Protein AF-A0A6A0A5T0-F1 (afdb_monomer_lite)

InterPro domains:
  IPR011044 Quinoprotein amine dehydrogenase, beta chain-like [SSF50969] (3-104)

pLDDT: mean 88.61, std 7.48, range [49.66, 94.31]

Sequence (106 aa):
MNDPEGTIMVAGDGSLHTFSSKGDLQQTVAVEGTIHCMAGLNDGRSIFIADDTMYMMDMRMAKLEELVSHVKPSGGLALFPAANKLLFISSRNSLCQLDIESKECR

Radius of gyration: 13.55 Å; chains: 1; bounding box: 31×22×34 Å

Structure (mmCIF, N/CA/C/O backbone):
data_AF-A0A6A0A5T0-F1
#
_entry.id   AF-A0A6A0A5T0-F1
#
loop_
_atom_site.group_PDB
_atom_site.id
_atom_site.type_symbol
_atom_site.label_atom_id
_atom_site.label_alt_id
_atom_site.label_comp_id
_atom_site.label_asym_id
_atom_site.label_entity_id
_atom_site.label_seq_id
_atom_site.pdbx_PDB_ins_code
_atom_site.Cartn_x
_atom_site.Cartn_y
_atom_site.Cartn_z
_atom_site.occupancy
_atom_site.B_iso_or_equiv
_atom_site.auth_seq_id
_atom_site.auth_comp_id
_atom_site.auth_asym_id
_atom_site.auth_atom_id
_atom_site.pdbx_PDB_model_num
ATOM 1 N N . MET A 1 1 ? 12.889 11.491 -13.930 1.00 49.66 1 MET A N 1
ATOM 2 C CA . MET A 1 1 ? 11.619 11.265 -13.209 1.00 49.66 1 MET A CA 1
ATOM 3 C C . MET A 1 1 ? 11.248 9.816 -13.429 1.00 49.66 1 MET A C 1
ATOM 5 O O . MET A 1 1 ? 11.270 9.405 -14.582 1.00 49.66 1 MET A O 1
ATOM 9 N N . ASN A 1 2 ? 10.993 9.054 -12.364 1.00 57.03 2 ASN A N 1
ATOM 10 C CA . ASN A 1 2 ? 10.495 7.684 -12.495 1.00 57.03 2 ASN A CA 1
ATOM 11 C C . ASN A 1 2 ? 9.037 7.741 -12.955 1.00 57.03 2 ASN A C 1
ATOM 13 O O . ASN A 1 2 ? 8.227 8.463 -12.370 1.00 57.03 2 ASN A O 1
ATOM 17 N N . ASP A 1 3 ? 8.735 7.027 -14.032 1.00 57.69 3 ASP A N 1
ATOM 18 C CA . ASP A 1 3 ? 7.372 6.815 -14.493 1.00 57.69 3 ASP A CA 1
ATOM 19 C C . ASP A 1 3 ? 6.760 5.674 -13.664 1.00 57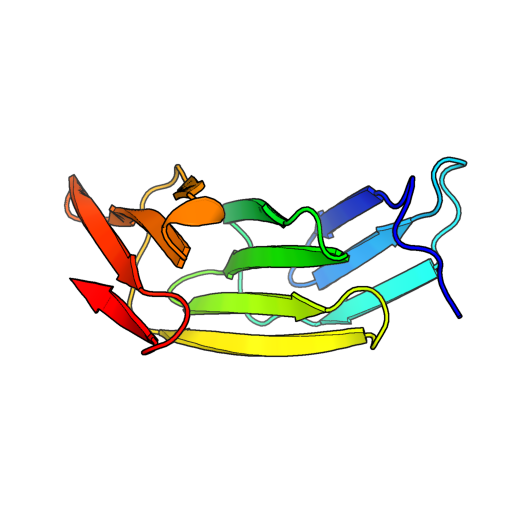.69 3 ASP A C 1
ATOM 21 O O . ASP A 1 3 ? 7.298 4.566 -13.693 1.00 57.69 3 ASP A O 1
ATOM 25 N N . PRO A 1 4 ? 5.700 5.916 -12.872 1.00 64.56 4 PRO A N 1
ATOM 26 C CA . PRO A 1 4 ? 5.081 4.861 -12.081 1.00 64.56 4 PRO A CA 1
ATOM 27 C C . PRO A 1 4 ? 4.321 3.845 -12.948 1.00 64.56 4 PRO A C 1
ATOM 29 O O . PRO A 1 4 ? 4.000 2.766 -12.447 1.00 64.56 4 PRO A O 1
ATOM 32 N N . GLU A 1 5 ? 4.038 4.134 -14.227 1.00 69.44 5 GLU A N 1
ATOM 33 C CA . GLU A 1 5 ? 3.454 3.128 -15.116 1.00 69.44 5 GLU A CA 1
ATOM 34 C C . GLU A 1 5 ? 4.423 1.957 -15.325 1.00 69.44 5 GLU A C 1
ATOM 36 O O . GLU A 1 5 ? 5.573 2.110 -15.736 1.00 69.44 5 GLU A O 1
ATOM 41 N N . GLY A 1 6 ? 3.955 0.749 -15.003 1.00 77.81 6 GLY A N 1
ATOM 42 C CA . GLY A 1 6 ? 4.779 -0.459 -15.063 1.00 77.81 6 GLY A CA 1
ATOM 43 C C . GLY A 1 6 ? 5.791 -0.586 -13.920 1.00 77.81 6 GLY A C 1
ATOM 44 O O . GLY A 1 6 ? 6.728 -1.370 -14.034 1.00 77.81 6 GLY A O 1
ATOM 45 N N . THR A 1 7 ? 5.620 0.156 -12.827 1.00 86.44 7 THR A N 1
ATOM 46 C CA . THR A 1 7 ? 6.435 0.000 -11.620 1.00 86.44 7 THR A CA 1
ATOM 47 C C . THR A 1 7 ? 5.883 -1.110 -10.722 1.00 86.44 7 THR A C 1
ATOM 49 O O . THR A 1 7 ? 4.674 -1.231 -10.530 1.00 86.44 7 THR A O 1
ATOM 52 N N . ILE A 1 8 ? 6.774 -1.926 -10.160 1.00 89.75 8 ILE A N 1
ATOM 53 C CA . ILE A 1 8 ? 6.447 -3.010 -9.228 1.00 89.75 8 ILE A CA 1
ATOM 54 C C . ILE A 1 8 ? 6.937 -2.602 -7.841 1.00 89.75 8 ILE A C 1
ATOM 56 O O . ILE A 1 8 ? 8.131 -2.369 -7.654 1.00 89.75 8 ILE A O 1
ATOM 60 N N . MET A 1 9 ? 6.032 -2.543 -6.864 1.00 90.81 9 MET A N 1
ATOM 61 C CA . MET A 1 9 ? 6.391 -2.295 -5.469 1.00 90.81 9 MET A CA 1
ATOM 62 C C . MET A 1 9 ? 6.357 -3.602 -4.678 1.00 90.81 9 MET A C 1
ATOM 64 O O . MET A 1 9 ? 5.381 -4.350 -4.736 1.00 90.81 9 MET A O 1
ATOM 68 N N . VAL A 1 10 ? 7.433 -3.879 -3.948 1.00 92.94 10 VAL A N 1
ATOM 69 C CA . VAL A 1 10 ? 7.622 -5.106 -3.172 1.00 92.94 10 VAL A CA 1
ATOM 70 C C . VAL A 1 10 ? 7.958 -4.725 -1.738 1.00 92.94 10 VAL A C 1
ATOM 72 O O . VAL A 1 10 ? 8.878 -3.947 -1.498 1.00 92.94 10 VAL A O 1
ATOM 75 N N . ALA A 1 11 ? 7.221 -5.287 -0.787 1.00 92.50 11 ALA A N 1
ATOM 76 C CA . ALA A 1 11 ? 7.549 -5.195 0.627 1.00 92.50 11 ALA A CA 1
ATOM 77 C C . ALA A 1 11 ? 8.529 -6.306 1.018 1.00 92.50 11 ALA A C 1
ATOM 79 O O . ALA A 1 11 ? 8.324 -7.463 0.651 1.00 92.50 11 ALA A O 1
ATOM 80 N N . GLY A 1 12 ? 9.566 -5.962 1.777 1.00 86.31 12 GLY A N 1
ATOM 81 C CA . GLY A 1 12 ? 10.524 -6.920 2.324 1.00 86.31 12 GLY A CA 1
ATOM 82 C C . GLY A 1 12 ? 11.227 -6.357 3.555 1.00 86.31 12 GLY A C 1
ATOM 83 O O . GLY A 1 12 ? 11.635 -5.202 3.543 1.00 86.31 12 GLY A O 1
ATOM 84 N N . ASP A 1 13 ? 11.333 -7.161 4.616 1.00 81.31 13 ASP A N 1
ATOM 85 C CA . ASP A 1 13 ? 12.165 -6.951 5.814 1.00 81.31 13 ASP A CA 1
ATOM 86 C C . ASP A 1 13 ? 12.326 -5.486 6.280 1.00 81.31 13 ASP A C 1
ATOM 88 O O . ASP A 1 13 ? 13.434 -4.957 6.352 1.00 81.31 13 ASP A O 1
ATOM 92 N N . GLY A 1 14 ? 11.215 -4.808 6.595 1.00 88.25 14 GLY A N 1
ATOM 93 C CA . GLY A 1 14 ? 11.247 -3.416 7.075 1.00 88.25 14 GLY A CA 1
ATOM 94 C C . GLY A 1 14 ? 11.569 -2.390 5.985 1.00 88.25 14 GLY A C 1
ATOM 95 O O . GLY A 1 14 ? 12.138 -1.328 6.243 1.00 88.25 14 GLY A O 1
ATOM 96 N N . SER A 1 15 ? 11.255 -2.702 4.732 1.00 92.75 15 SER A N 1
ATOM 97 C CA . SER A 1 15 ? 11.466 -1.793 3.616 1.00 92.75 15 SER A CA 1
ATOM 98 C C . SER A 1 15 ? 10.488 -2.016 2.466 1.00 92.75 15 SER A C 1
ATOM 100 O O . SER A 1 15 ? 9.862 -3.070 2.316 1.00 92.75 15 SER A O 1
ATOM 102 N N . LEU A 1 16 ? 10.360 -0.981 1.643 1.00 94.25 16 LEU A N 1
ATOM 103 C CA . LEU A 1 16 ? 9.699 -1.022 0.350 1.00 94.25 16 LEU A CA 1
ATOM 104 C C . LEU A 1 16 ? 10.739 -0.879 -0.750 1.00 94.25 16 LEU A C 1
ATOM 106 O O . LEU A 1 16 ? 11.481 0.104 -0.798 1.00 94.25 16 LEU A O 1
ATOM 110 N N . HIS A 1 17 ? 10.739 -1.837 -1.664 1.00 92.88 17 HIS A N 1
ATOM 111 C CA . HIS A 1 17 ? 11.536 -1.816 -2.874 1.00 92.88 17 HIS A CA 1
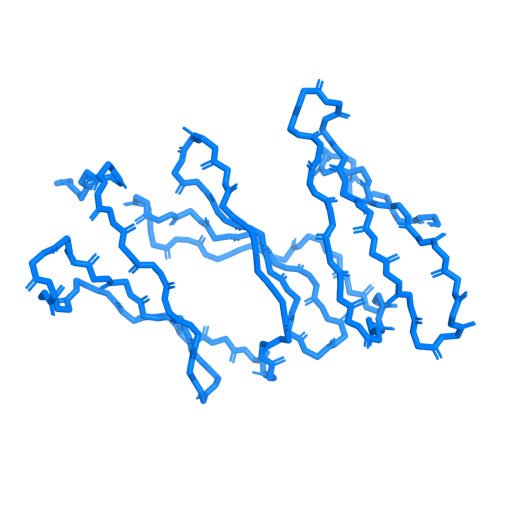ATOM 112 C C . HIS A 1 17 ? 10.654 -1.499 -4.071 1.00 92.88 17 HIS A C 1
ATOM 114 O O . HIS A 1 17 ? 9.534 -1.993 -4.194 1.00 92.88 17 HIS A O 1
ATOM 120 N N . THR A 1 18 ? 11.177 -0.681 -4.970 1.00 91.75 18 THR A N 1
ATOM 121 C CA . THR A 1 18 ? 10.509 -0.293 -6.209 1.00 91.75 18 THR A CA 1
ATOM 122 C C . THR A 1 18 ? 11.344 -0.780 -7.381 1.00 91.75 18 THR A C 1
ATOM 124 O O . THR A 1 18 ? 12.537 -0.482 -7.441 1.00 91.75 18 THR A O 1
ATOM 127 N N . PHE A 1 19 ? 10.733 -1.522 -8.300 1.00 91.62 19 PHE A N 1
ATOM 128 C CA . PHE A 1 19 ? 11.383 -2.096 -9.474 1.00 91.62 19 PHE A CA 1
ATOM 129 C C . PHE A 1 19 ? 10.728 -1.612 -10.765 1.00 91.62 19 PHE A C 1
ATOM 131 O O . PHE A 1 19 ? 9.518 -1.383 -10.815 1.00 91.62 19 PHE A O 1
ATOM 138 N N . SER A 1 20 ? 11.516 -1.525 -11.836 1.00 89.94 20 SER A N 1
ATOM 139 C CA . SER A 1 20 ? 10.980 -1.401 -13.192 1.00 89.94 20 SER A CA 1
ATOM 140 C C . SER A 1 20 ? 10.184 -2.659 -13.571 1.00 89.94 20 SER A C 1
ATOM 142 O O . SER A 1 20 ? 10.394 -3.736 -13.011 1.00 89.94 20 SER A O 1
ATOM 144 N N . SER A 1 21 ? 9.339 -2.573 -14.601 1.00 88.31 21 SER A N 1
ATOM 145 C CA . SER A 1 21 ? 8.652 -3.742 -15.183 1.00 88.31 21 SER A CA 1
ATOM 146 C C . SER A 1 21 ? 9.606 -4.814 -15.720 1.00 88.31 21 SER A C 1
ATOM 148 O O . SER A 1 21 ? 9.194 -5.949 -15.950 1.00 88.31 21 SER A O 1
ATOM 150 N N . LYS A 1 22 ? 10.883 -4.467 -15.920 1.00 91.12 22 LYS A N 1
ATOM 151 C CA . LYS A 1 22 ? 11.948 -5.388 -16.332 1.00 91.12 22 LYS A CA 1
ATOM 152 C C . LYS A 1 22 ? 12.668 -6.039 -15.146 1.00 91.12 22 LYS A C 1
ATOM 154 O O . LYS A 1 22 ? 13.483 -6.928 -15.366 1.00 91.12 22 LYS A O 1
ATOM 159 N N . GLY A 1 23 ? 12.359 -5.624 -13.915 1.00 90.88 23 GLY A N 1
ATOM 160 C CA . GLY A 1 23 ? 12.954 -6.146 -12.685 1.00 90.88 23 GLY A CA 1
ATOM 161 C C . GLY A 1 23 ? 14.175 -5.373 -12.181 1.00 90.88 23 GLY A C 1
ATOM 162 O O . GLY A 1 23 ? 14.840 -5.839 -11.261 1.00 90.88 23 GLY A O 1
ATOM 163 N N . ASP A 1 24 ? 14.481 -4.200 -12.742 1.00 92.69 24 ASP A N 1
ATOM 164 C CA . ASP A 1 24 ? 15.603 -3.381 -12.269 1.00 92.69 24 ASP A CA 1
ATOM 165 C C . ASP A 1 24 ? 15.213 -2.646 -10.985 1.00 92.69 24 ASP A C 1
ATOM 167 O O . ASP A 1 24 ? 14.196 -1.950 -10.968 1.00 92.69 24 ASP A O 1
ATOM 171 N N . LEU A 1 25 ? 16.018 -2.754 -9.923 1.00 92.31 25 LEU A N 1
ATOM 172 C CA . LEU A 1 25 ? 15.789 -2.007 -8.683 1.00 92.31 25 LEU A CA 1
ATOM 173 C C . LEU A 1 25 ? 15.969 -0.505 -8.936 1.00 92.31 25 LEU A C 1
ATOM 175 O O . LEU A 1 25 ? 17.041 -0.056 -9.338 1.00 92.31 25 LEU A O 1
ATOM 179 N N . GLN A 1 26 ? 14.928 0.272 -8.659 1.00 90.38 26 GLN A N 1
ATOM 180 C CA . GLN A 1 26 ? 14.930 1.727 -8.798 1.00 90.38 26 GLN A CA 1
ATOM 181 C C . GLN A 1 26 ? 15.129 2.428 -7.456 1.00 90.38 26 GLN A C 1
ATOM 183 O O . GLN A 1 26 ? 15.820 3.443 -7.392 1.00 90.38 26 GLN A O 1
ATOM 188 N N . GLN A 1 27 ? 14.513 1.911 -6.388 1.00 89.69 27 GLN A N 1
ATOM 189 C CA . GLN A 1 27 ? 14.509 2.577 -5.089 1.00 89.69 27 GLN A CA 1
ATOM 190 C C . GLN A 1 27 ? 14.270 1.608 -3.929 1.00 89.69 27 GLN A C 1
ATOM 192 O O . GLN A 1 27 ? 13.548 0.624 -4.078 1.00 89.69 27 GLN A O 1
ATOM 197 N N . THR A 1 28 ? 14.810 1.959 -2.759 1.00 92.94 28 THR A N 1
ATOM 198 C CA . THR A 1 28 ? 14.494 1.342 -1.467 1.00 92.94 28 THR A CA 1
ATOM 199 C C . THR A 1 28 ? 14.137 2.427 -0.453 1.00 92.94 28 THR A C 1
ATOM 201 O O . THR A 1 28 ? 14.850 3.425 -0.344 1.00 92.94 28 THR A O 1
ATOM 204 N N . VAL A 1 29 ? 13.056 2.229 0.298 1.00 92.94 29 VAL A N 1
ATOM 205 C CA . VAL A 1 29 ? 12.644 3.085 1.421 1.00 92.94 29 VAL A CA 1
ATOM 206 C C . VAL A 1 29 ? 12.547 2.233 2.672 1.00 92.94 29 VAL A C 1
ATOM 208 O O . VAL A 1 29 ? 11.866 1.212 2.658 1.00 92.94 29 VAL A O 1
ATOM 211 N N . ALA A 1 30 ? 13.219 2.647 3.744 1.00 93.19 30 ALA A N 1
ATOM 212 C CA . ALA A 1 30 ? 13.077 2.004 5.043 1.00 93.19 30 ALA A CA 1
ATOM 213 C C . ALA A 1 30 ? 11.696 2.312 5.637 1.00 93.19 30 ALA A C 1
ATOM 215 O O . ALA A 1 30 ? 11.217 3.444 5.567 1.00 93.19 30 ALA A O 1
ATOM 216 N N . VAL A 1 31 ? 11.075 1.295 6.218 1.00 92.81 31 VAL A N 1
ATOM 217 C CA . VAL A 1 31 ? 9.772 1.356 6.873 1.00 92.81 31 VAL A CA 1
ATOM 218 C C . VAL A 1 31 ? 9.927 0.710 8.241 1.00 92.81 31 VAL A C 1
ATOM 220 O O . VAL A 1 31 ? 10.469 -0.386 8.360 1.00 92.81 31 VAL A O 1
ATOM 223 N N . GLU A 1 32 ? 9.454 1.381 9.284 1.00 90.38 32 GLU A N 1
ATOM 224 C CA . GLU A 1 32 ? 9.422 0.765 10.605 1.00 90.38 32 GLU A CA 1
ATOM 225 C C . GLU A 1 32 ? 8.328 -0.307 10.654 1.00 90.38 32 GLU A C 1
ATOM 227 O O . GLU A 1 32 ? 7.171 -0.048 10.323 1.00 90.38 32 GLU A O 1
ATOM 232 N N . GLY A 1 33 ? 8.711 -1.515 11.066 1.00 89.31 33 GLY A N 1
ATOM 233 C CA . GLY A 1 33 ? 7.785 -2.623 11.274 1.00 89.31 33 GLY A CA 1
ATOM 234 C C . GLY A 1 33 ? 7.608 -3.569 10.087 1.00 89.31 33 GLY A C 1
ATOM 235 O O . GLY A 1 33 ? 8.240 -3.451 9.034 1.00 89.31 33 GLY A O 1
ATOM 236 N N . THR A 1 34 ? 6.743 -4.562 10.282 1.00 90.44 34 THR A N 1
ATOM 237 C CA . THR A 1 34 ? 6.445 -5.597 9.290 1.00 90.44 34 THR A CA 1
ATOM 238 C C . THR A 1 34 ? 5.254 -5.184 8.442 1.00 90.44 34 THR A C 1
ATOM 240 O O . THR A 1 34 ? 4.159 -4.965 8.951 1.00 90.44 34 THR A O 1
ATOM 243 N N . ILE A 1 35 ? 5.434 -5.124 7.123 1.00 91.25 35 ILE A N 1
ATOM 244 C CA . ILE A 1 35 ? 4.347 -4.790 6.196 1.00 91.25 35 ILE A CA 1
ATOM 245 C C . ILE A 1 35 ? 3.440 -6.012 6.011 1.00 91.25 35 ILE A C 1
ATOM 247 O O . ILE A 1 35 ? 3.884 -7.062 5.550 1.00 91.25 35 ILE A O 1
ATOM 251 N N . HIS A 1 36 ? 2.155 -5.868 6.337 1.00 86.56 36 HIS A N 1
ATOM 252 C CA . HIS A 1 36 ? 1.181 -6.966 6.298 1.00 86.56 36 HIS A CA 1
ATOM 253 C C . HIS A 1 36 ? 0.284 -6.947 5.059 1.00 86.56 36 HIS A C 1
ATOM 255 O O . HIS A 1 36 ? -0.155 -7.992 4.579 1.00 86.56 36 HIS A O 1
ATOM 261 N N . CYS A 1 37 ? -0.025 -5.759 4.545 1.00 88.06 37 CYS A N 1
ATOM 262 C CA . CYS A 1 37 ? -0.899 -5.583 3.392 1.00 88.06 37 CYS A CA 1
ATOM 263 C C . CYS A 1 37 ? -0.627 -4.252 2.696 1.00 88.06 37 CYS A C 1
ATOM 265 O O . CYS A 1 37 ? -0.216 -3.284 3.333 1.00 88.06 37 CYS A O 1
ATOM 267 N N . MET A 1 38 ? -0.896 -4.209 1.393 1.00 91.31 38 MET A N 1
ATOM 268 C CA . MET A 1 38 ? -0.583 -3.082 0.522 1.00 91.31 38 MET A CA 1
ATOM 269 C C . MET A 1 38 ? -1.574 -3.012 -0.642 1.00 91.31 38 MET A C 1
ATOM 271 O O . MET A 1 38 ? -2.010 -4.047 -1.145 1.00 91.31 38 MET A O 1
ATOM 275 N N . ALA A 1 39 ? -1.905 -1.801 -1.085 1.00 90.25 39 ALA A N 1
ATOM 276 C CA . ALA A 1 39 ? -2.692 -1.538 -2.283 1.00 90.25 39 ALA A CA 1
ATOM 277 C C . ALA A 1 39 ? -2.160 -0.309 -3.030 1.00 90.25 39 ALA A C 1
ATOM 279 O O . ALA A 1 39 ? -1.822 0.706 -2.422 1.00 90.25 39 ALA A O 1
ATOM 280 N N . GLY A 1 40 ? -2.119 -0.404 -4.358 1.00 88.75 40 GLY A N 1
ATOM 281 C CA . GLY A 1 40 ? -1.767 0.707 -5.239 1.00 88.75 40 GLY A CA 1
ATOM 282 C C . GLY A 1 40 ? -2.966 1.603 -5.550 1.00 88.75 40 GLY A C 1
ATOM 283 O O . GLY A 1 40 ? -4.094 1.128 -5.690 1.00 88.75 40 GLY A O 1
ATOM 284 N N . LEU A 1 41 ? -2.706 2.901 -5.683 1.00 86.88 41 LEU A N 1
ATOM 285 C CA . LEU A 1 41 ? -3.615 3.901 -6.236 1.00 86.88 41 LEU A CA 1
ATOM 286 C C . LEU A 1 41 ? -3.246 4.172 -7.701 1.00 86.88 41 LEU A C 1
ATOM 288 O O . LEU A 1 41 ? -2.091 4.055 -8.109 1.00 86.88 41 LEU A O 1
ATOM 292 N N . ASN A 1 42 ? -4.224 4.611 -8.493 1.00 82.25 42 ASN A N 1
ATOM 293 C CA . ASN A 1 42 ? -4.028 4.891 -9.923 1.00 82.25 42 ASN A CA 1
ATOM 294 C C . ASN A 1 42 ? -3.189 6.156 -10.203 1.00 82.25 42 ASN A C 1
ATOM 296 O O . ASN A 1 42 ? -2.936 6.477 -11.359 1.00 82.25 42 ASN A O 1
ATOM 300 N N . ASP A 1 43 ? -2.778 6.897 -9.175 1.00 85.31 43 ASP A N 1
ATOM 301 C CA . ASP A 1 43 ? -2.016 8.145 -9.292 1.00 85.31 43 ASP A CA 1
ATOM 302 C C . ASP A 1 43 ? -0.520 7.986 -8.975 1.00 85.31 43 ASP A C 1
ATOM 304 O O . ASP A 1 43 ? 0.212 8.974 -8.899 1.00 85.31 43 ASP A O 1
ATOM 308 N N . GLY A 1 44 ? -0.048 6.745 -8.825 1.00 87.00 44 GLY A N 1
ATOM 309 C CA . GLY A 1 44 ? 1.343 6.455 -8.488 1.00 87.00 44 GLY A CA 1
ATOM 310 C C . GLY A 1 44 ? 1.641 6.522 -6.990 1.00 87.00 44 GLY A C 1
ATOM 311 O O . GLY A 1 44 ? 2.810 6.494 -6.600 1.00 87.00 44 GLY A O 1
ATOM 312 N N . ARG A 1 45 ? 0.611 6.585 -6.143 1.00 90.75 45 ARG A N 1
ATOM 313 C CA . ARG A 1 45 ? 0.736 6.369 -4.701 1.00 90.75 45 ARG A CA 1
ATOM 314 C C . ARG A 1 45 ? 0.362 4.939 -4.330 1.00 90.75 45 ARG A C 1
ATOM 316 O O . ARG A 1 45 ? -0.303 4.233 -5.082 1.00 90.75 45 ARG A O 1
ATOM 323 N N . SER A 1 46 ? 0.777 4.504 -3.153 1.00 91.62 46 SER A N 1
ATOM 324 C CA . SER A 1 46 ? 0.362 3.233 -2.560 1.00 91.62 46 SER A CA 1
ATOM 325 C C . SER A 1 46 ? 0.061 3.421 -1.084 1.00 91.62 46 SER A C 1
ATOM 327 O O . SER A 1 46 ? 0.709 4.230 -0.424 1.00 91.62 46 SER A O 1
ATOM 329 N N . ILE A 1 47 ? -0.900 2.663 -0.566 1.00 93.25 47 ILE A N 1
ATOM 330 C CA . ILE A 1 47 ? -1.211 2.607 0.861 1.00 93.25 47 ILE A CA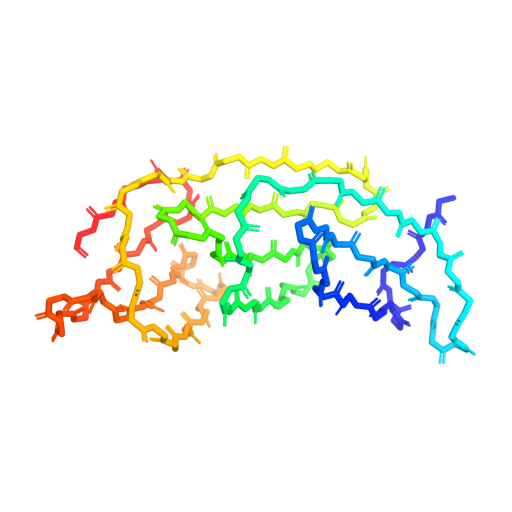 1
ATOM 331 C C . ILE A 1 47 ? -0.867 1.219 1.372 1.00 93.25 47 ILE A C 1
ATOM 333 O O . ILE A 1 47 ? -1.162 0.216 0.722 1.00 93.25 47 ILE A O 1
ATOM 337 N N . PHE A 1 48 ? -0.248 1.151 2.540 1.00 92.25 48 PHE A N 1
ATOM 338 C CA . PHE A 1 48 ? 0.088 -0.109 3.184 1.00 92.25 48 PHE A CA 1
ATOM 339 C C . PHE A 1 48 ? -0.005 0.022 4.700 1.00 92.25 48 PHE A C 1
ATOM 341 O O . PHE A 1 48 ? -0.035 1.130 5.236 1.00 92.25 48 PHE A O 1
ATOM 348 N N . ILE A 1 49 ? -0.066 -1.118 5.383 1.00 91.88 49 ILE A N 1
ATOM 349 C CA . ILE A 1 49 ? -0.034 -1.172 6.844 1.00 91.88 49 ILE A CA 1
ATOM 350 C C . ILE A 1 49 ? 1.219 -1.927 7.271 1.00 91.88 49 ILE A C 1
ATOM 352 O O . ILE A 1 49 ? 1.438 -3.055 6.816 1.00 91.88 49 ILE A O 1
ATOM 356 N N . ALA A 1 50 ? 2.022 -1.287 8.117 1.00 91.88 50 ALA A N 1
ATOM 357 C CA . ALA A 1 50 ? 3.176 -1.873 8.777 1.00 91.88 50 ALA A CA 1
ATOM 358 C C . ALA A 1 50 ? 2.936 -1.880 10.288 1.00 91.88 50 ALA A C 1
ATOM 360 O O . ALA A 1 50 ? 2.658 -0.830 10.870 1.00 91.88 50 ALA A O 1
ATOM 361 N N . ASP A 1 51 ? 2.984 -3.064 10.898 1.00 90.56 51 ASP A N 1
ATOM 362 C CA . ASP A 1 51 ? 2.564 -3.303 12.281 1.00 90.56 51 ASP A CA 1
ATOM 363 C C . ASP A 1 51 ? 1.223 -2.601 12.595 1.00 90.56 51 ASP A C 1
ATOM 365 O O . ASP A 1 51 ? 0.187 -2.934 12.015 1.00 90.56 51 ASP A O 1
ATOM 369 N N . ASP A 1 52 ? 1.241 -1.591 13.468 1.00 91.44 52 ASP A N 1
ATOM 370 C CA . ASP A 1 52 ? 0.063 -0.856 13.934 1.00 91.44 52 ASP A CA 1
ATOM 371 C C . ASP A 1 52 ? -0.193 0.458 13.172 1.00 91.44 52 ASP A C 1
ATOM 373 O O . ASP A 1 52 ? -1.106 1.199 13.547 1.00 91.44 52 ASP A O 1
ATOM 377 N N . THR A 1 53 ? 0.565 0.751 12.112 1.00 91.75 53 THR A N 1
ATOM 378 C CA . THR A 1 53 ? 0.556 2.055 11.435 1.00 91.75 53 THR A CA 1
ATOM 379 C C . THR A 1 53 ? 0.287 1.932 9.940 1.00 91.75 53 THR A C 1
ATOM 381 O O . THR A 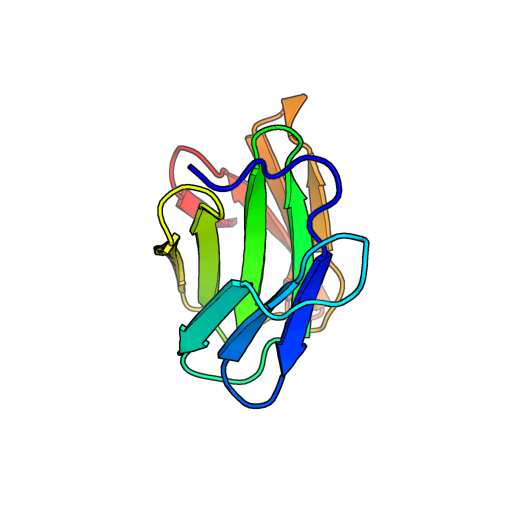1 53 ? 0.866 1.111 9.230 1.00 91.75 53 THR A O 1
ATOM 384 N N . MET A 1 54 ? -0.609 2.780 9.440 1.00 93.25 54 MET A N 1
ATOM 385 C CA . MET A 1 54 ? -0.919 2.903 8.024 1.00 93.25 54 MET A CA 1
ATOM 386 C C . MET A 1 54 ? -0.144 4.057 7.401 1.00 93.25 54 MET A C 1
ATOM 388 O O . MET A 1 54 ? -0.157 5.184 7.902 1.00 93.25 54 MET A O 1
ATOM 392 N N . TYR A 1 55 ? 0.466 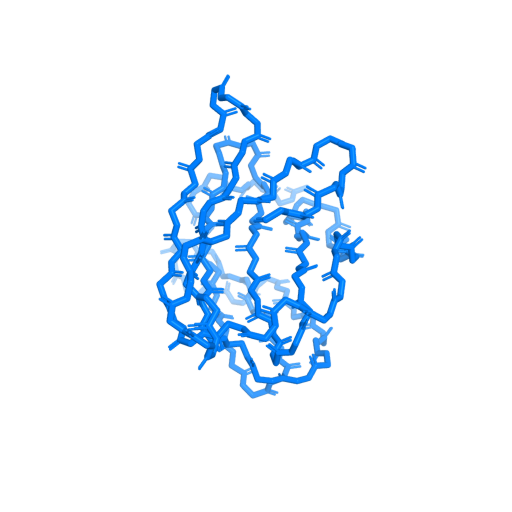3.776 6.260 1.00 94.12 55 TYR A N 1
ATOM 393 C CA . TYR A 1 55 ? 1.306 4.706 5.528 1.00 94.12 55 TYR A CA 1
ATOM 394 C C . TYR A 1 55 ? 0.810 4.910 4.102 1.00 94.12 55 TYR A C 1
ATOM 396 O O . TYR A 1 55 ? 0.193 4.029 3.502 1.00 94.12 55 TYR A O 1
ATOM 404 N N . MET A 1 56 ? 1.163 6.061 3.542 1.00 94.19 56 MET A N 1
ATOM 405 C CA . MET A 1 56 ? 1.060 6.377 2.127 1.00 94.19 56 MET A CA 1
ATOM 406 C C . MET A 1 56 ? 2.459 6.610 1.555 1.00 94.19 56 MET A C 1
ATOM 408 O O . MET A 1 56 ? 3.242 7.389 2.094 1.00 94.19 56 MET A O 1
ATOM 412 N N . MET A 1 57 ? 2.765 5.944 0.447 1.00 93.75 57 MET A N 1
ATOM 413 C CA . MET A 1 57 ? 4.011 6.094 -0.297 1.00 93.75 57 MET A CA 1
ATOM 414 C C . MET A 1 57 ? 3.731 6.760 -1.641 1.00 93.75 57 MET A C 1
ATOM 416 O O . MET A 1 57 ? 2.974 6.221 -2.446 1.00 93.75 57 MET A O 1
ATOM 420 N N . ASP A 1 58 ? 4.364 7.902 -1.902 1.00 91.81 58 ASP A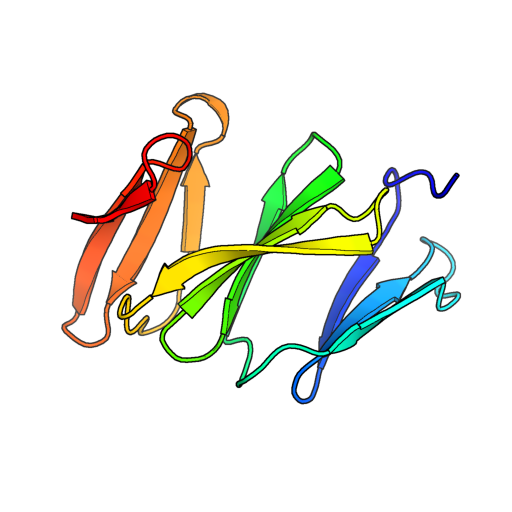 N 1
ATOM 421 C CA . ASP A 1 58 ? 4.453 8.496 -3.236 1.00 91.81 58 ASP A CA 1
ATOM 422 C C . ASP A 1 58 ? 5.683 7.934 -3.957 1.00 91.81 58 ASP A C 1
ATOM 424 O O . ASP A 1 58 ? 6.831 8.224 -3.596 1.00 91.81 58 ASP A O 1
ATOM 428 N N . MET A 1 59 ? 5.440 7.122 -4.989 1.00 86.31 59 MET A N 1
ATOM 429 C CA . MET A 1 59 ? 6.498 6.420 -5.719 1.00 86.31 59 MET A CA 1
ATOM 430 C C . MET A 1 59 ? 7.325 7.352 -6.612 1.00 86.31 59 MET A C 1
ATOM 432 O O . MET A 1 59 ? 8.485 7.061 -6.894 1.00 86.31 59 MET A O 1
ATOM 436 N N . ARG A 1 60 ? 6.768 8.487 -7.056 1.00 84.56 60 ARG A N 1
ATOM 437 C CA . ARG A 1 60 ? 7.487 9.447 -7.911 1.00 84.56 60 ARG A CA 1
ATOM 438 C C . ARG A 1 60 ? 8.462 10.284 -7.100 1.00 84.56 60 ARG A C 1
ATOM 440 O O . ARG A 1 60 ? 9.550 10.603 -7.579 1.00 84.56 60 ARG A O 1
ATOM 447 N N . MET A 1 61 ? 8.042 10.671 -5.899 1.00 86.44 61 MET A N 1
ATOM 448 C CA . MET A 1 61 ? 8.787 11.560 -5.010 1.00 86.44 61 MET A CA 1
ATOM 449 C C . MET A 1 61 ? 9.629 10.829 -3.972 1.00 86.44 61 MET A C 1
ATOM 451 O O . MET A 1 61 ? 10.301 11.494 -3.187 1.00 86.44 61 MET A O 1
ATOM 455 N N . ALA A 1 62 ? 9.584 9.496 -3.940 1.00 86.31 62 ALA A N 1
ATOM 456 C CA . ALA A 1 62 ? 10.232 8.708 -2.903 1.00 86.31 62 ALA A CA 1
ATOM 457 C C . ALA A 1 62 ? 9.762 9.068 -1.479 1.00 86.31 62 ALA A C 1
ATOM 459 O O . ALA A 1 62 ? 10.541 8.982 -0.529 1.00 86.31 62 ALA A O 1
ATOM 460 N N . LYS A 1 63 ? 8.512 9.521 -1.327 1.00 91.50 63 LYS A N 1
ATOM 461 C CA . LYS A 1 63 ? 8.042 10.154 -0.091 1.00 91.50 63 LYS A CA 1
ATOM 462 C C . LYS A 1 63 ? 7.107 9.231 0.679 1.00 91.50 63 LYS A C 1
ATOM 464 O O . LYS A 1 63 ? 6.044 8.876 0.180 1.00 91.50 63 LYS A O 1
ATOM 469 N N . LEU A 1 64 ? 7.487 8.934 1.918 1.00 93.69 64 LEU A N 1
ATOM 470 C CA . LEU A 1 64 ? 6.678 8.195 2.880 1.00 93.69 64 LEU A CA 1
ATOM 471 C C . LEU A 1 64 ? 5.944 9.161 3.820 1.00 93.69 64 LEU A C 1
ATOM 473 O O . LEU A 1 64 ? 6.545 10.095 4.351 1.00 93.69 64 LEU A O 1
ATOM 477 N N . GLU A 1 65 ? 4.652 8.931 4.030 1.00 94.31 65 GLU A N 1
ATOM 478 C CA . GLU A 1 65 ? 3.800 9.699 4.936 1.00 94.31 65 GLU A CA 1
ATOM 479 C C . GLU A 1 65 ? 2.992 8.763 5.841 1.00 94.31 65 GLU A C 1
ATOM 481 O O . GLU A 1 65 ? 2.371 7.815 5.364 1.00 94.31 65 GLU A O 1
ATOM 486 N N . GLU A 1 66 ? 2.959 9.047 7.143 1.00 94.25 66 GLU A N 1
ATOM 487 C CA . GLU A 1 66 ? 2.034 8.392 8.070 1.00 94.25 66 GLU A CA 1
ATOM 488 C C . GLU A 1 66 ? 0.614 8.953 7.890 1.00 94.25 66 GLU A C 1
ATOM 490 O O . GLU A 1 66 ? 0.383 10.171 7.935 1.00 94.25 66 GLU A O 1
ATOM 495 N N . LEU A 1 67 ? -0.350 8.055 7.679 1.00 93.19 67 LEU A N 1
ATOM 496 C CA . LEU A 1 67 ? -1.767 8.403 7.635 1.00 93.19 67 LEU A CA 1
ATOM 497 C C . LEU A 1 67 ? -2.384 8.314 9.025 1.00 93.19 67 LEU A C 1
ATOM 499 O O . LEU A 1 67 ? -2.977 9.278 9.497 1.00 93.19 67 LEU A O 1
ATOM 503 N N . VAL A 1 68 ? -2.259 7.153 9.666 1.00 93.19 68 VAL A N 1
ATOM 504 C CA . VAL A 1 68 ? -2.879 6.875 10.961 1.00 93.19 68 VAL A CA 1
ATOM 505 C C . VAL A 1 68 ? -2.126 5.756 11.673 1.00 93.19 68 VAL A C 1
ATOM 507 O O . VAL A 1 68 ? -1.722 4.775 11.051 1.00 93.19 68 VAL A O 1
ATOM 510 N N . SER A 1 69 ? -1.969 5.884 12.983 1.00 90.81 69 SER A N 1
ATOM 511 C CA . SER A 1 69 ? -1.392 4.866 13.861 1.00 90.81 69 SER A CA 1
ATOM 512 C C . SER A 1 69 ? -2.469 4.169 14.698 1.00 90.81 69 SER A C 1
ATOM 514 O O . SER A 1 69 ? -3.634 4.570 14.729 1.00 90.81 69 SER A O 1
ATOM 516 N N . HIS A 1 70 ? -2.085 3.087 15.377 1.00 86.19 70 HIS A N 1
ATOM 517 C CA . HIS A 1 70 ? -2.948 2.276 16.243 1.00 86.19 70 HIS A CA 1
ATOM 518 C C . HIS A 1 70 ? -4.130 1.589 15.538 1.00 86.19 70 HIS A C 1
ATOM 520 O O . HIS A 1 70 ? -5.131 1.261 16.180 1.00 86.19 70 HIS A O 1
ATOM 526 N N . VAL A 1 71 ? -4.007 1.308 14.238 1.00 85.38 71 VAL A N 1
ATOM 527 C CA . VAL A 1 71 ? -5.040 0.591 13.471 1.00 85.38 71 VAL A CA 1
ATOM 528 C C . VAL A 1 71 ? -5.091 -0.905 13.800 1.00 85.38 71 VAL A C 1
ATOM 530 O O . VAL A 1 71 ? -6.148 -1.522 13.670 1.00 85.38 71 VAL A O 1
ATOM 533 N N . LYS A 1 72 ? -3.984 -1.483 14.295 1.00 85.81 72 LYS A N 1
ATOM 534 C CA . LYS A 1 72 ? -3.860 -2.894 14.710 1.00 85.81 72 LYS A CA 1
ATOM 535 C C . LYS A 1 72 ? -4.530 -3.863 13.727 1.00 85.81 72 LYS A C 1
ATOM 537 O O . LYS A 1 72 ? -5.509 -4.507 14.117 1.00 85.81 72 LYS A O 1
ATOM 542 N N . PRO A 1 73 ? -4.104 -3.944 12.459 1.00 83.25 73 PRO A N 1
ATOM 543 C CA . PRO A 1 73 ? -4.755 -4.781 11.457 1.00 83.25 73 PRO A CA 1
ATOM 544 C C . PRO A 1 73 ? -4.635 -6.274 11.812 1.00 83.25 73 PRO A C 1
ATOM 546 O O . PRO A 1 73 ? -3.678 -6.710 12.441 1.00 83.25 73 PRO A O 1
ATOM 549 N N . SER A 1 74 ? -5.600 -7.078 11.375 1.00 84.94 74 SER A N 1
ATOM 550 C CA . SER A 1 74 ? -5.519 -8.551 11.379 1.00 84.94 74 SER A CA 1
ATOM 551 C C . SER A 1 74 ? -5.219 -9.136 9.996 1.00 84.94 74 SER A C 1
ATOM 553 O O . SER A 1 74 ? -5.031 -10.342 9.860 1.00 84.94 74 SER A O 1
ATOM 555 N N . GLY A 1 75 ? -5.168 -8.276 8.976 1.00 75.31 75 GLY A N 1
ATOM 556 C CA . GLY A 1 75 ? -5.020 -8.643 7.573 1.00 75.31 75 GLY A CA 1
ATOM 557 C C . GLY A 1 75 ? -6.222 -8.208 6.733 1.00 75.31 75 GLY A C 1
ATOM 558 O O . GLY A 1 75 ? -7.303 -7.926 7.248 1.00 75.31 75 GLY A O 1
ATOM 559 N N . GLY A 1 76 ? -6.013 -8.147 5.416 1.00 81.38 76 GLY A N 1
ATOM 560 C CA . GLY A 1 76 ? -7.025 -7.718 4.452 1.00 81.38 76 GLY A CA 1
ATOM 561 C C . GLY A 1 76 ? -7.215 -6.199 4.406 1.00 81.38 76 GLY A C 1
ATOM 562 O O . GLY A 1 76 ? -7.390 -5.530 5.423 1.00 81.38 76 GLY A O 1
ATOM 563 N N . LEU A 1 77 ? -7.196 -5.656 3.192 1.00 90.06 77 LEU A N 1
ATOM 564 C CA . LEU A 1 77 ? -7.363 -4.235 2.919 1.00 90.06 77 LEU A CA 1
ATOM 565 C C . LEU A 1 77 ? -8.179 -4.087 1.638 1.00 90.06 77 LEU A C 1
ATOM 567 O O . LEU A 1 77 ? -7.915 -4.768 0.648 1.00 90.06 77 LEU A O 1
ATOM 571 N N . ALA A 1 78 ? -9.170 -3.202 1.661 1.00 91.81 78 ALA A N 1
ATOM 572 C CA . ALA A 1 78 ? -9.957 -2.841 0.494 1.00 91.81 78 ALA A CA 1
ATOM 573 C C . ALA A 1 78 ? -9.908 -1.327 0.301 1.00 91.81 78 ALA A C 1
ATOM 575 O O . ALA A 1 78 ? -10.229 -0.557 1.205 1.00 91.81 78 ALA A O 1
ATOM 576 N N . LEU A 1 79 ? -9.500 -0.908 -0.889 1.00 91.56 79 LEU A N 1
ATOM 577 C CA . LEU A 1 79 ? -9.328 0.493 -1.237 1.00 91.56 79 LEU A CA 1
ATOM 578 C C . LEU A 1 79 ? -10.496 0.962 -2.105 1.00 91.56 79 LEU A C 1
ATOM 580 O O . LEU A 1 79 ? -10.853 0.305 -3.082 1.00 91.56 79 LEU A O 1
ATOM 584 N N . PHE A 1 80 ? -11.056 2.123 -1.773 1.00 92.38 80 PHE A N 1
ATOM 585 C CA . PHE A 1 80 ? -12.146 2.767 -2.504 1.00 92.38 80 PHE A CA 1
ATOM 586 C C . PHE A 1 80 ? -11.702 4.168 -2.945 1.00 92.38 80 PHE A C 1
ATOM 588 O O . PHE A 1 80 ? -12.112 5.158 -2.332 1.00 92.38 80 PHE A O 1
ATOM 595 N N . PRO A 1 81 ? -10.878 4.289 -4.007 1.00 83.50 81 PRO A N 1
ATOM 596 C CA . PRO A 1 81 ? -10.281 5.567 -4.398 1.00 83.50 81 PRO A CA 1
ATOM 597 C C . PRO A 1 81 ? -11.325 6.643 -4.710 1.00 83.50 81 PRO A C 1
ATOM 599 O O . PRO A 1 81 ? -11.192 7.780 -4.276 1.00 83.50 81 PRO A O 1
ATOM 602 N N . ALA A 1 82 ? -12.411 6.272 -5.397 1.00 87.69 82 ALA A N 1
ATOM 603 C CA . ALA A 1 82 ? -13.486 7.202 -5.754 1.00 87.69 82 ALA A CA 1
ATOM 604 C C . ALA A 1 82 ? -14.236 7.771 -4.537 1.00 87.69 82 ALA A C 1
ATOM 606 O O . ALA A 1 82 ? -14.811 8.850 -4.622 1.00 87.69 82 ALA A O 1
ATOM 607 N N . ALA A 1 83 ? -14.236 7.048 -3.414 1.00 90.62 83 ALA A N 1
ATOM 608 C CA . ALA A 1 83 ? -14.840 7.488 -2.160 1.00 90.62 83 ALA A CA 1
ATOM 609 C C . ALA A 1 83 ? -13.802 8.034 -1.168 1.00 90.62 83 ALA A C 1
ATOM 611 O O . ALA A 1 83 ? -14.171 8.358 -0.045 1.00 90.62 83 ALA A O 1
ATOM 612 N N . ASN A 1 84 ? -12.527 8.076 -1.567 1.00 90.75 84 ASN A N 1
ATOM 613 C CA . ASN A 1 84 ? -11.376 8.420 -0.741 1.00 90.75 84 ASN A CA 1
ATOM 614 C C . ASN A 1 84 ? -11.319 7.670 0.603 1.00 90.75 84 ASN A C 1
ATOM 616 O O . ASN A 1 84 ? -11.021 8.231 1.658 1.00 90.75 84 ASN A O 1
ATOM 620 N N . LYS A 1 85 ? -11.640 6.375 0.553 1.00 93.12 85 LYS A N 1
ATOM 621 C CA . LYS A 1 85 ? -11.783 5.520 1.731 1.00 93.12 85 LYS A CA 1
ATOM 622 C C . LYS A 1 85 ? -10.974 4.248 1.618 1.00 93.12 85 LYS A C 1
ATOM 624 O O . LYS A 1 85 ? -10.731 3.728 0.528 1.00 93.12 85 LYS A O 1
ATOM 629 N N . LEU A 1 86 ? -10.652 3.702 2.778 1.00 93.25 86 LEU A N 1
ATOM 630 C CA . LEU A 1 86 ? -10.028 2.402 2.927 1.00 93.25 86 LEU A CA 1
ATOM 631 C C . LEU A 1 86 ? -10.748 1.624 4.023 1.00 93.25 86 LEU A C 1
ATOM 633 O O . LEU A 1 86 ? -11.071 2.171 5.074 1.00 93.25 86 LEU A O 1
ATOM 637 N N . LEU A 1 87 ? -11.003 0.345 3.766 1.00 93.56 87 LEU A N 1
ATOM 638 C CA . LEU A 1 87 ? -11.515 -0.601 4.748 1.00 93.56 87 LEU A CA 1
ATOM 639 C C . LEU A 1 87 ? -10.434 -1.613 5.112 1.00 93.56 87 LEU A C 1
ATOM 641 O O . LEU A 1 87 ? -9.695 -2.078 4.244 1.00 93.56 87 LEU A O 1
ATOM 645 N N . PHE A 1 88 ? -10.369 -1.979 6.384 1.00 91.88 88 PHE A N 1
ATOM 646 C CA . PHE A 1 88 ? -9.464 -3.010 6.883 1.00 91.88 88 PHE A CA 1
ATOM 647 C C . PHE A 1 88 ? -10.104 -3.744 8.062 1.00 91.88 88 PHE A C 1
ATOM 649 O O . PHE A 1 88 ? -11.020 -3.228 8.705 1.00 91.88 88 PHE A O 1
ATOM 656 N N . ILE A 1 89 ? -9.636 -4.957 8.350 1.00 91.25 89 ILE A N 1
ATOM 657 C CA . ILE A 1 89 ? -10.094 -5.710 9.521 1.00 91.25 89 ILE A CA 1
ATOM 658 C C . ILE A 1 89 ? -9.085 -5.519 10.646 1.00 91.25 89 ILE A C 1
ATOM 660 O O . ILE A 1 89 ? -7.911 -5.849 10.492 1.00 91.25 89 ILE A O 1
ATOM 664 N N . SER A 1 90 ? -9.527 -5.019 11.796 1.00 89.62 90 SER A N 1
ATOM 665 C CA . SER A 1 90 ? -8.677 -4.914 12.989 1.00 89.62 90 SER A CA 1
ATOM 666 C C . SER A 1 90 ? -8.435 -6.279 13.652 1.00 89.62 90 SER A C 1
ATOM 668 O O . SER A 1 90 ? -9.191 -7.227 13.467 1.00 89.62 90 SER A O 1
ATOM 670 N N . SER A 1 91 ? -7.426 -6.363 14.516 1.00 89.44 91 SER A N 1
ATOM 671 C CA . SER A 1 91 ? -7.098 -7.494 15.403 1.00 89.44 91 SER A CA 1
ATOM 672 C C . SER A 1 91 ? -8.242 -7.910 16.329 1.00 89.44 91 SER A C 1
ATOM 674 O O . SER A 1 91 ? -8.252 -9.027 16.837 1.00 89.44 91 SER A O 1
ATOM 676 N N . ARG A 1 92 ? -9.241 -7.038 16.520 1.00 90.62 92 ARG A N 1
ATOM 677 C CA . ARG A 1 92 ? -10.482 -7.339 17.251 1.00 90.62 92 ARG A CA 1
ATOM 678 C C . ARG A 1 92 ? -11.608 -7.846 16.348 1.00 90.62 92 ARG A C 1
ATOM 680 O O . ARG A 1 92 ? -12.750 -7.920 16.790 1.00 90.62 92 ARG A O 1
ATOM 687 N N . ASN A 1 93 ? -11.293 -8.186 15.098 1.00 88.56 93 ASN A N 1
ATOM 688 C CA . ASN A 1 93 ? -12.232 -8.663 14.087 1.00 88.56 93 ASN A CA 1
ATOM 689 C C . ASN A 1 93 ? -13.373 -7.669 13.791 1.00 88.56 93 ASN A C 1
ATOM 691 O O . ASN A 1 93 ? -14.489 -8.056 13.448 1.00 88.56 93 ASN A O 1
ATOM 695 N N . SER A 1 94 ? -13.103 -6.371 13.953 1.00 90.31 94 SER A N 1
ATOM 696 C CA . SER A 1 94 ? -14.008 -5.297 13.537 1.00 90.31 94 SER A CA 1
ATOM 697 C C . SER A 1 94 ? -13.608 -4.797 12.155 1.00 90.31 94 SER A C 1
ATOM 699 O O . SER A 1 94 ? -12.418 -4.582 11.909 1.00 90.31 94 SER A O 1
ATOM 701 N N . LEU A 1 95 ? -14.598 -4.584 11.285 1.00 92.19 95 LEU A N 1
ATOM 702 C CA . LEU A 1 95 ? -14.417 -3.842 10.042 1.00 92.19 95 LEU A CA 1
ATOM 703 C C . LEU A 1 95 ? -14.258 -2.360 10.382 1.00 92.19 95 LEU A C 1
ATOM 705 O O . LEU A 1 95 ? -15.194 -1.745 10.890 1.00 92.19 95 LEU A O 1
ATOM 709 N N . CYS A 1 96 ? -13.082 -1.820 10.097 1.00 92.62 96 CYS A N 1
ATOM 710 C CA . CYS A 1 96 ? -12.740 -0.425 10.320 1.00 92.62 96 CYS A CA 1
ATOM 711 C C . CYS A 1 96 ? -12.672 0.322 8.987 1.00 92.62 96 CYS A C 1
ATOM 713 O O . CYS A 1 96 ? -12.374 -0.265 7.942 1.00 92.62 96 CYS A O 1
ATOM 715 N N . GLN A 1 97 ? -12.937 1.623 9.033 1.00 94.12 97 GLN A N 1
ATOM 716 C CA . GLN A 1 97 ? -12.866 2.524 7.891 1.00 94.12 97 GLN A CA 1
ATOM 717 C C . GLN A 1 97 ? -11.912 3.677 8.194 1.00 94.12 97 GLN A C 1
ATOM 719 O O . GLN A 1 97 ? -12.063 4.359 9.203 1.00 94.12 97 GLN A O 1
ATOM 724 N N . LEU A 1 98 ? -10.996 3.944 7.268 1.00 93.56 98 LEU A N 1
ATOM 725 C CA . LEU A 1 98 ? -10.213 5.171 7.218 1.00 93.56 98 LEU A CA 1
ATOM 726 C C . LEU A 1 98 ? -10.753 6.083 6.115 1.00 93.56 98 LEU A C 1
ATOM 728 O O . LEU A 1 98 ? -10.943 5.649 4.974 1.00 93.56 98 LEU A O 1
ATOM 732 N N . ASP A 1 99 ? -10.966 7.346 6.458 1.00 93.69 99 ASP A N 1
ATOM 733 C CA . ASP A 1 99 ? -11.074 8.436 5.494 1.00 93.69 99 ASP A CA 1
ATOM 734 C C . ASP A 1 99 ? -9.669 8.977 5.182 1.00 93.69 99 ASP A C 1
ATOM 736 O O . ASP A 1 99 ? -8.950 9.413 6.081 1.00 93.69 99 ASP A O 1
ATOM 740 N N . ILE A 1 100 ? -9.240 8.890 3.921 1.00 90.00 100 ILE A N 1
ATOM 741 C CA . ILE A 1 100 ? -7.842 9.150 3.536 1.00 90.00 100 ILE A CA 1
ATOM 742 C C . ILE A 1 100 ? -7.508 10.652 3.603 1.00 90.00 100 ILE A C 1
ATOM 744 O O . ILE A 1 100 ? -6.360 11.005 3.864 1.00 90.00 100 ILE A O 1
ATOM 748 N N . GLU A 1 101 ? -8.485 11.542 3.386 1.00 89.75 101 GLU A N 1
ATOM 749 C CA . GLU A 1 101 ? -8.271 13.000 3.421 1.00 89.75 101 GLU A CA 1
ATOM 750 C C . GLU A 1 101 ? -8.117 13.510 4.848 1.00 89.75 101 GLU A C 1
ATOM 752 O O . GLU A 1 101 ? -7.135 14.168 5.186 1.00 89.75 101 GLU A O 1
ATOM 757 N N . SER A 1 102 ? -9.108 13.196 5.681 1.00 92.62 102 SER A N 1
ATOM 758 C CA . SER A 1 102 ? -9.190 13.667 7.062 1.00 92.62 102 SER A CA 1
ATOM 759 C C . SER A 1 102 ? -8.327 12.858 8.024 1.00 92.62 102 SER A C 1
ATOM 761 O O . SER A 1 102 ? -8.089 13.308 9.144 1.00 92.62 102 SER A O 1
ATOM 763 N N . LYS A 1 103 ? -7.853 11.679 7.599 1.00 92.12 103 LYS A N 1
ATOM 764 C CA . LYS A 1 103 ? -7.097 10.720 8.416 1.00 92.12 103 LYS A CA 1
ATOM 765 C C . LYS A 1 103 ? -7.886 10.192 9.623 1.00 92.12 103 LYS A C 1
ATOM 767 O O . LYS A 1 103 ? -7.310 9.647 10.563 1.00 92.12 103 LYS A O 1
ATOM 772 N N . GLU A 1 104 ? -9.214 10.322 9.603 1.00 91.44 104 GLU A N 1
ATOM 773 C CA . GLU A 1 104 ? -10.086 9.787 10.647 1.00 91.44 104 GLU A CA 1
ATOM 774 C C . GLU A 1 104 ? -10.330 8.285 10.457 1.00 91.44 104 GLU A C 1
ATOM 776 O O . GLU A 1 104 ? -10.817 7.842 9.413 1.00 91.44 104 GLU A O 1
ATOM 781 N N . CYS A 1 105 ? -10.063 7.506 11.507 1.00 91.00 105 CYS A N 1
ATOM 782 C CA . CYS A 1 105 ? -10.364 6.077 11.563 1.00 91.00 105 CYS A CA 1
ATOM 783 C C . CYS A 1 105 ? -11.601 5.811 12.435 1.00 91.00 105 CYS A C 1
ATOM 785 O O . CYS A 1 105 ? -11.731 6.385 13.519 1.00 91.00 105 CYS A O 1
ATOM 787 N N . ARG A 1 106 ? -12.495 4.926 11.980 1.00 87.94 106 ARG A N 1
ATOM 788 C CA . ARG A 1 106 ? -13.721 4.512 12.685 1.00 87.94 106 ARG A CA 1
ATOM 789 C C . ARG A 1 106 ? -13.896 3.001 12.680 1.00 87.94 106 ARG A C 1
ATOM 791 O O . ARG A 1 106 ? -13.537 2.375 11.658 1.00 87.94 106 ARG A O 1
#

Secondary structure (DSSP, 8-state):
----TT-EEEEETTEEEEE-TT--EEEEEE-SS-EEEEEE-TTSEEEEEETTEEEEEETTTTEEEEEES---EEEEEEEEGGGTEEEEEETTS-EEEEETTT--B-

Organism: Haematococcus lacustris (NCBI:txid44745)

Foldseek 3Di:
DDDLVQWDWDDDDQWIWIAHVVGHTDDIDGHPAHWADKDDDPVQKIWTDGAFWIWIARNVVRDIDTLDGRQQFPHDKDDDVVQQKIWTQHPVRDIKMANRPVSDID